Protein AF-A0A951K3F8-F1 (afdb_monomer_lite)

Structure (mmCIF, N/CA/C/O backbone):
data_AF-A0A951K3F8-F1
#
_entry.id   AF-A0A951K3F8-F1
#
loop_
_atom_site.group_PDB
_atom_site.id
_atom_site.type_symbol
_atom_site.label_atom_id
_atom_site.label_alt_id
_atom_site.label_comp_id
_atom_site.label_asym_id
_atom_site.label_entity_id
_atom_site.label_seq_id
_atom_site.pdbx_PDB_ins_code
_atom_site.Cartn_x
_atom_site.Cartn_y
_atom_site.Cartn_z
_atom_site.occupancy
_atom_site.B_iso_or_equiv
_atom_site.auth_seq_id
_atom_site.auth_comp_id
_atom_site.auth_asym_id
_atom_site.auth_atom_id
_atom_site.pdbx_PDB_model_num
ATOM 1 N N . PHE A 1 1 ? -8.305 10.414 6.715 1.00 58.44 1 PHE A N 1
ATOM 2 C CA . PHE A 1 1 ? -8.707 10.356 5.286 1.00 58.44 1 PHE A CA 1
ATOM 3 C C . PHE A 1 1 ? -10.212 10.097 5.209 1.00 58.44 1 PHE A C 1
ATOM 5 O O . PHE A 1 1 ? -10.737 9.534 6.159 1.00 58.44 1 PHE A O 1
ATOM 12 N N . ALA A 1 2 ? -10.918 10.540 4.158 1.00 76.44 2 ALA A N 1
ATOM 13 C CA . ALA A 1 2 ? -12.366 10.306 3.970 1.00 76.44 2 ALA A CA 1
ATOM 14 C C . ALA A 1 2 ? -13.267 10.632 5.191 1.00 76.44 2 ALA A C 1
ATOM 16 O O . ALA A 1 2 ? -14.211 9.911 5.492 1.00 76.44 2 ALA A O 1
ATOM 17 N N . GLY A 1 3 ? -12.959 11.701 5.936 1.00 71.38 3 GLY A N 1
ATOM 18 C CA . GLY A 1 3 ? -13.716 12.086 7.139 1.00 71.38 3 GLY A CA 1
ATOM 19 C C . GLY A 1 3 ? -13.425 11.254 8.398 1.00 71.38 3 GLY A C 1
ATOM 20 O O . GLY A 1 3 ? -13.946 11.572 9.463 1.00 71.38 3 GLY A O 1
ATOM 21 N N . LEU A 1 4 ? -12.560 10.237 8.314 1.00 74.75 4 LEU A N 1
ATOM 22 C CA . LEU A 1 4 ? -12.049 9.490 9.464 1.00 74.75 4 LEU A CA 1
ATOM 23 C C . LEU A 1 4 ? -10.802 10.177 10.043 1.00 74.75 4 LEU A C 1
ATOM 25 O O . LEU A 1 4 ? -9.874 10.549 9.309 1.00 74.75 4 LEU A O 1
ATOM 29 N N . SER A 1 5 ? -10.784 10.337 11.368 1.00 76.81 5 SER A N 1
ATOM 30 C CA . SER A 1 5 ? -9.701 10.960 12.134 1.00 76.81 5 SER A CA 1
ATOM 31 C C . SER A 1 5 ? -8.848 9.906 12.840 1.00 76.81 5 SER A C 1
ATOM 33 O O . SER A 1 5 ? -9.362 9.160 13.675 1.00 76.81 5 SER A O 1
ATOM 35 N N . GLY A 1 6 ? -7.546 9.884 12.550 1.00 82.12 6 GLY A N 1
ATOM 36 C CA . GLY A 1 6 ? -6.589 9.007 13.236 1.00 82.12 6 GLY A CA 1
ATOM 37 C C . GLY A 1 6 ? -6.691 7.525 12.865 1.00 82.12 6 GLY A C 1
ATOM 38 O O . GLY A 1 6 ? -6.177 6.692 13.600 1.00 82.12 6 GLY A O 1
ATOM 39 N N . GLU A 1 7 ? -7.361 7.195 11.758 1.00 90.69 7 GLU A N 1
ATOM 40 C CA . GLU A 1 7 ? -7.431 5.831 11.226 1.00 90.69 7 GLU A CA 1
ATOM 41 C C . GLU A 1 7 ? -6.543 5.706 9.988 1.00 90.69 7 GLU A C 1
ATOM 43 O O . GLU A 1 7 ? -6.486 6.610 9.146 1.00 90.69 7 GLU A O 1
ATOM 48 N N . VAL A 1 8 ? -5.853 4.574 9.919 1.00 91.06 8 VAL A N 1
ATOM 49 C CA . VAL A 1 8 ? -4.994 4.145 8.817 1.00 91.06 8 VAL A CA 1
ATOM 50 C C . VAL A 1 8 ? -5.756 3.079 8.029 1.00 91.06 8 VAL A C 1
ATOM 52 O O . VAL A 1 8 ? -6.614 2.398 8.593 1.00 91.06 8 VAL A O 1
ATOM 55 N N . ASP A 1 9 ? -5.479 2.938 6.731 1.00 92.06 9 ASP A N 1
ATOM 56 C CA . ASP A 1 9 ? -6.074 1.857 5.939 1.00 92.06 9 ASP A CA 1
ATOM 57 C C . ASP A 1 9 ? -5.810 0.500 6.624 1.00 92.06 9 ASP A C 1
ATOM 59 O O . ASP A 1 9 ? -4.650 0.201 6.917 1.00 92.06 9 ASP A O 1
ATOM 63 N N . PRO A 1 10 ? -6.847 -0.307 6.914 1.00 92.88 10 PRO A N 1
ATOM 64 C CA . PRO A 1 10 ? -6.711 -1.508 7.737 1.00 92.88 10 PRO A CA 1
ATOM 65 C C . PRO A 1 10 ? -5.933 -2.638 7.055 1.00 92.88 10 PRO A C 1
ATOM 67 O O . PRO A 1 10 ? -5.574 -3.605 7.724 1.00 92.88 10 PRO A O 1
ATOM 70 N N . LEU A 1 11 ? -5.709 -2.555 5.740 1.00 93.81 11 LEU A N 1
ATOM 71 C CA . LEU A 1 11 ? -5.074 -3.609 4.961 1.00 93.81 11 LEU A CA 1
ATOM 72 C C . LEU A 1 11 ? -3.674 -3.213 4.491 1.00 93.81 11 LEU A C 1
ATOM 74 O O . LEU A 1 11 ? -2.734 -3.982 4.678 1.00 93.81 11 LEU A O 1
ATOM 78 N N . THR A 1 12 ? -3.531 -2.045 3.863 1.00 94.94 12 THR A N 1
ATOM 79 C CA . THR A 1 12 ? -2.265 -1.628 3.234 1.00 94.94 12 THR A CA 1
ATOM 80 C C . THR A 1 12 ? -1.513 -0.561 4.010 1.00 94.94 12 THR A C 1
ATOM 82 O O . THR A 1 12 ? -0.363 -0.273 3.684 1.00 94.94 12 THR A O 1
ATOM 85 N N . GLY A 1 13 ? -2.160 0.089 4.974 1.00 92.69 13 GLY A N 1
ATOM 86 C CA . GLY A 1 13 ? -1.522 1.131 5.758 1.00 92.69 13 GLY A CA 1
ATOM 87 C C . GLY A 1 13 ? -0.716 0.557 6.920 1.00 92.69 13 GLY A C 1
ATOM 88 O O . GLY A 1 13 ? -1.083 -0.465 7.496 1.00 92.69 13 GLY A O 1
ATOM 89 N N . ASP A 1 14 ? 0.376 1.240 7.255 1.00 94.44 14 ASP A N 1
ATOM 90 C CA . ASP A 1 14 ? 1.254 0.850 8.354 1.00 94.44 14 ASP A CA 1
ATOM 91 C C . ASP A 1 14 ? 0.623 1.221 9.701 1.00 94.44 14 ASP A C 1
ATOM 93 O O . ASP A 1 14 ? 0.422 2.400 10.013 1.00 94.44 14 ASP A O 1
ATOM 97 N N . GLN A 1 15 ? 0.242 0.203 10.469 1.00 94.88 15 GLN A N 1
ATOM 98 C CA . GLN A 1 15 ? -0.378 0.381 11.775 1.00 94.88 15 GLN A CA 1
ATOM 99 C C . GLN A 1 15 ? 0.668 0.793 12.822 1.00 94.88 15 GLN A C 1
ATOM 101 O O . GLN A 1 15 ? 1.787 0.286 12.799 1.00 94.88 15 GLN A O 1
ATOM 106 N N . PRO A 1 16 ? 0.316 1.667 13.785 1.00 93.00 16 PRO A N 1
ATOM 107 C CA . PRO A 1 16 ? 1.204 1.975 14.903 1.00 93.00 16 PRO A CA 1
ATOM 108 C C . PRO A 1 16 ? 1.476 0.720 15.743 1.00 93.00 16 PRO A C 1
ATOM 110 O O . PRO A 1 16 ? 0.628 -0.168 15.819 1.00 93.00 16 PRO A O 1
ATOM 113 N N . ASP A 1 17 ? 2.598 0.687 16.467 1.00 91.81 17 ASP A N 1
ATOM 114 C CA . ASP A 1 17 ? 2.967 -0.448 17.336 1.00 91.81 17 ASP A CA 1
ATOM 115 C C . ASP A 1 17 ? 1.913 -0.760 18.416 1.00 91.81 17 ASP A C 1
ATOM 117 O O . ASP A 1 17 ? 1.776 -1.896 18.867 1.00 91.81 17 ASP A O 1
ATOM 121 N N . SER A 1 18 ? 1.129 0.244 18.822 1.00 92.12 18 SER A N 1
ATOM 122 C CA . SER A 1 18 ? -0.002 0.096 19.748 1.00 92.12 18 SER A CA 1
ATOM 123 C C . SER A 1 18 ? -1.257 -0.522 19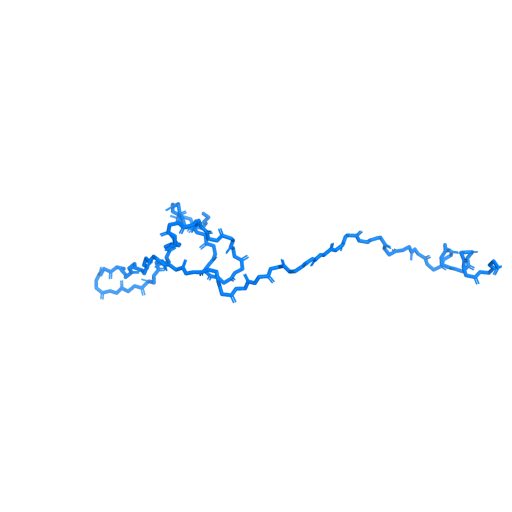.111 1.00 92.12 18 SER A C 1
ATOM 125 O O . SER A 1 18 ? -2.245 -0.774 19.806 1.00 92.12 18 SER A O 1
ATOM 127 N N . GLY A 1 19 ? -1.219 -0.779 17.804 1.00 93.75 19 GLY A N 1
ATOM 128 C CA . GLY A 1 19 ? -2.290 -1.328 16.990 1.00 93.75 19 GLY A CA 1
ATOM 129 C C . GLY A 1 19 ? -3.249 -0.275 16.428 1.00 93.75 19 GLY A C 1
ATOM 130 O O . GLY A 1 19 ? -3.587 0.731 17.056 1.00 93.75 19 GLY A O 1
ATOM 131 N N . GLY A 1 20 ? -3.723 -0.542 15.214 1.00 93.75 20 GLY A N 1
ATOM 132 C CA . GLY A 1 20 ? -4.617 0.310 14.441 1.00 93.75 20 GLY A CA 1
ATOM 133 C C . GLY A 1 20 ? -6.049 0.395 14.956 1.00 93.75 20 GLY A C 1
ATOM 134 O O . GLY A 1 20 ? -6.492 -0.400 15.790 1.00 93.75 20 GLY A O 1
ATOM 135 N N . THR A 1 21 ? -6.807 1.343 14.397 1.00 94.12 21 THR A N 1
ATOM 136 C CA . THR A 1 21 ? -8.262 1.431 14.573 1.00 94.12 21 THR A CA 1
ATOM 137 C C . THR A 1 21 ? -8.975 1.411 13.228 1.00 94.12 21 THR A C 1
ATOM 139 O O . THR A 1 21 ? -8.607 2.165 12.334 1.00 94.12 21 THR A O 1
ATOM 142 N N . PHE A 1 22 ? -10.023 0.593 13.125 1.00 92.88 22 PHE A N 1
ATOM 143 C CA . PHE A 1 22 ? -10.904 0.515 11.962 1.00 92.88 22 PHE A CA 1
ATOM 144 C C . PHE A 1 22 ? -12.362 0.696 12.381 1.00 92.88 22 PHE A C 1
ATOM 146 O O . PHE A 1 22 ? -12.871 -0.024 13.247 1.00 92.88 22 PHE A O 1
ATOM 153 N N . THR A 1 23 ? -13.040 1.663 11.769 1.00 92.81 23 THR A N 1
ATOM 154 C CA . THR A 1 23 ? -14.464 1.913 11.987 1.00 92.81 23 THR A CA 1
ATOM 155 C C . THR A 1 23 ? -15.321 1.249 10.907 1.00 92.81 23 THR A C 1
ATOM 157 O O . THR A 1 23 ? -15.324 1.656 9.750 1.00 92.81 23 THR A O 1
ATOM 160 N N . GLU A 1 24 ? -16.126 0.274 11.321 1.00 92.00 24 GLU A N 1
ATOM 161 C CA . GLU A 1 24 ? -17.160 -0.374 10.516 1.00 92.00 24 GLU A CA 1
ATOM 162 C C . GLU A 1 24 ? -18.481 0.424 10.625 1.00 92.00 24 GLU A C 1
ATOM 164 O O . GLU A 1 24 ? -18.988 0.632 11.741 1.00 92.00 24 GLU A O 1
ATOM 169 N N . PR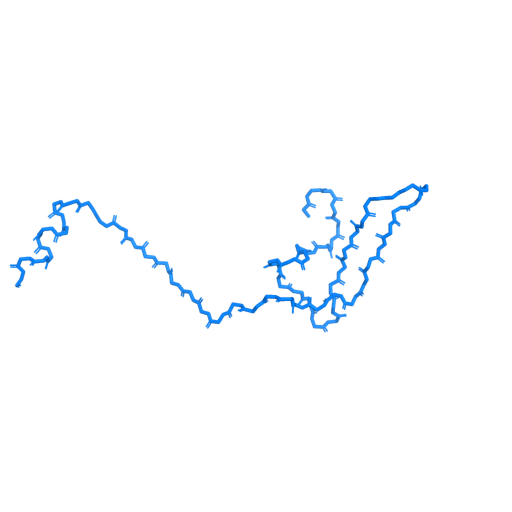O A 1 25 ? -19.063 0.890 9.501 1.00 90.69 25 PRO A N 1
ATOM 170 C CA . PRO A 1 25 ? -20.388 1.504 9.495 1.00 90.69 25 PRO A CA 1
ATOM 171 C C . PRO A 1 25 ? -21.455 0.526 10.004 1.00 90.69 25 PRO A C 1
ATOM 173 O O . PRO A 1 25 ? -21.587 -0.581 9.493 1.00 90.69 25 PRO A O 1
ATOM 176 N N . ALA A 1 26 ? -22.234 0.941 11.001 1.00 93.31 26 ALA A N 1
ATOM 177 C CA . ALA A 1 26 ? -23.300 0.139 11.595 1.00 93.31 26 ALA A CA 1
ATOM 178 C C . ALA A 1 26 ? -24.394 1.046 12.181 1.00 93.31 26 ALA A C 1
ATOM 180 O O . ALA A 1 26 ? -24.156 2.230 12.435 1.00 93.31 26 ALA A O 1
ATOM 181 N N . LEU A 1 27 ? -25.584 0.486 12.411 1.00 93.62 27 LEU A N 1
ATOM 182 C CA . LEU A 1 27 ? -26.719 1.165 13.043 1.00 93.62 27 LEU A CA 1
ATOM 183 C C . LEU A 1 27 ? -27.048 0.519 14.399 1.00 93.62 27 LEU A C 1
ATOM 185 O O . LEU A 1 27 ? -26.961 -0.704 14.514 1.00 93.62 27 LEU A O 1
ATOM 189 N N . PRO A 1 28 ? -27.450 1.302 15.421 1.00 93.62 28 PRO A N 1
ATOM 190 C CA . PRO A 1 28 ? -27.562 2.770 15.442 1.00 93.62 28 PRO A CA 1
ATOM 191 C C . PRO A 1 28 ? -26.220 3.489 15.665 1.00 93.62 28 PRO A C 1
ATOM 193 O O . PRO A 1 28 ? -26.128 4.701 15.491 1.00 93.62 28 PRO A O 1
ATOM 196 N N . VAL A 1 29 ? -25.182 2.753 16.066 1.00 92.62 29 VAL A N 1
ATOM 197 C CA . VAL A 1 29 ? -23.851 3.290 16.355 1.00 92.62 29 VAL A CA 1
ATOM 198 C C . VAL A 1 29 ? -22.814 2.469 15.598 1.00 92.62 29 VAL A C 1
ATOM 200 O O . VAL A 1 29 ? -22.874 1.242 15.575 1.00 92.62 29 VAL A O 1
ATOM 203 N N . ARG A 1 30 ? -21.841 3.165 15.007 1.00 91.94 30 ARG A N 1
ATOM 204 C CA . ARG A 1 30 ? -20.661 2.578 14.359 1.00 91.94 30 ARG A CA 1
ATOM 205 C C . ARG A 1 30 ? -19.895 1.636 15.291 1.00 91.94 30 ARG A C 1
ATOM 207 O O . ARG A 1 30 ? -19.769 1.907 16.487 1.00 91.94 30 ARG A O 1
ATOM 214 N N . ARG A 1 31 ? -19.299 0.581 14.737 1.00 92.75 31 ARG A N 1
ATOM 215 C CA . ARG A 1 31 ? -18.423 -0.330 15.484 1.00 92.75 31 ARG A CA 1
ATOM 216 C C . ARG A 1 31 ? -16.966 0.058 15.249 1.00 92.75 31 ARG A C 1
ATOM 218 O O . ARG A 1 31 ? -16.561 0.259 14.111 1.00 92.75 31 ARG A O 1
ATOM 225 N N . ARG A 1 32 ? -16.173 0.172 16.320 1.00 92.25 32 ARG A N 1
ATOM 226 C CA . ARG A 1 32 ? -14.728 0.436 16.224 1.00 92.25 32 ARG A CA 1
ATOM 227 C C . ARG A 1 32 ? -13.940 -0.783 16.671 1.00 92.25 32 ARG A C 1
ATOM 229 O O . ARG A 1 32 ? -14.044 -1.189 17.826 1.00 92.25 32 ARG A O 1
ATOM 236 N N . HIS A 1 33 ? -13.127 -1.302 15.768 1.00 93.19 33 HIS A N 1
ATOM 237 C CA . HIS A 1 33 ? -12.152 -2.355 16.017 1.00 93.19 33 HIS A CA 1
ATOM 238 C C . HIS A 1 33 ? -10.821 -1.694 16.380 1.00 93.19 33 HIS A C 1
ATOM 240 O O . HIS A 1 33 ? -10.408 -0.760 15.697 1.00 93.19 33 HIS A O 1
ATOM 246 N N . ARG A 1 34 ? -10.180 -2.118 17.472 1.00 94.12 34 ARG A N 1
ATOM 247 C CA . ARG A 1 34 ? -8.909 -1.558 17.972 1.00 94.12 34 ARG A CA 1
ATOM 248 C C . ARG A 1 34 ? -7.854 -2.651 18.061 1.00 94.12 34 ARG A C 1
ATOM 250 O O . ARG A 1 34 ? -8.210 -3.823 18.143 1.00 94.12 34 ARG A O 1
ATOM 257 N N . GLY A 1 35 ? -6.584 -2.258 18.119 1.00 95.19 35 GLY A N 1
ATOM 258 C CA . GLY A 1 35 ? -5.482 -3.211 18.228 1.00 95.19 35 GLY A CA 1
ATOM 259 C C . GLY A 1 35 ? -5.239 -3.966 16.923 1.00 95.19 35 GLY A C 1
ATOM 260 O O . GLY A 1 35 ? -4.769 -5.099 16.963 1.00 95.19 35 GLY A O 1
ATOM 261 N N . LEU A 1 36 ? -5.610 -3.380 15.776 1.00 95.06 36 LEU A N 1
ATOM 262 C CA . LEU A 1 36 ? -5.388 -4.019 14.482 1.00 95.06 36 LEU A CA 1
ATOM 263 C C . LEU A 1 36 ? -3.881 -4.164 14.233 1.00 95.06 36 LEU A C 1
ATOM 265 O O . LEU A 1 36 ? -3.178 -3.150 14.254 1.00 95.06 36 LEU A O 1
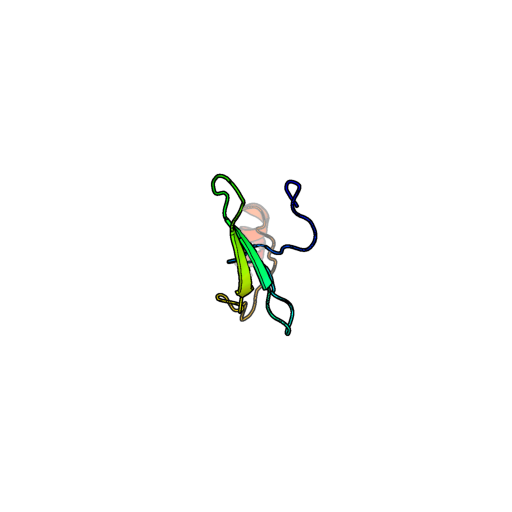ATOM 269 N N . PRO A 1 37 ? -3.379 -5.383 13.984 1.00 95.75 37 PRO A N 1
ATOM 270 C CA . PRO A 1 37 ? -2.003 -5.569 13.562 1.00 95.75 37 PRO A CA 1
ATOM 271 C C . PRO A 1 37 ? -1.841 -5.203 12.082 1.00 95.75 37 PRO A C 1
ATOM 273 O O . PRO A 1 37 ? -2.814 -5.084 11.335 1.00 95.75 37 PRO A O 1
ATOM 276 N N . ASN A 1 38 ? -0.591 -5.112 11.637 1.00 96.12 38 ASN A N 1
ATOM 277 C CA . ASN A 1 38 ? -0.274 -5.156 10.215 1.00 96.12 38 ASN A CA 1
ATOM 278 C C . ASN A 1 38 ? -0.569 -6.562 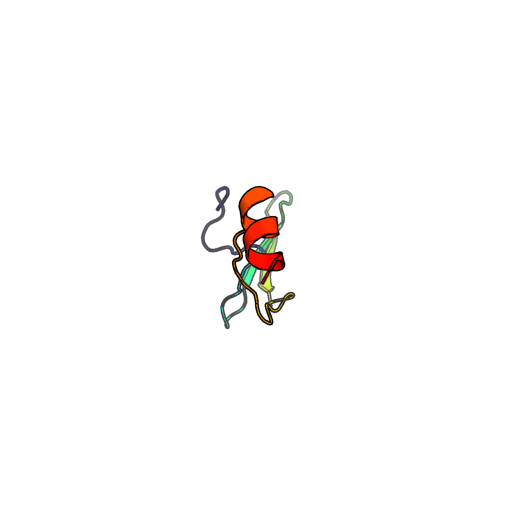9.663 1.00 96.12 38 ASN A C 1
ATOM 280 O O . ASN A 1 38 ? 0.042 -7.543 10.088 1.00 96.12 38 ASN A O 1
ATOM 284 N N . PHE A 1 39 ? -1.486 -6.666 8.697 1.00 96.00 39 PHE A N 1
ATOM 285 C CA . PHE A 1 39 ? -1.757 -7.920 7.977 1.00 96.00 39 PHE A CA 1
ATOM 286 C C . PHE A 1 39 ? -0.852 -8.112 6.753 1.00 96.00 39 PHE A C 1
ATOM 288 O O . PHE A 1 39 ? -0.717 -9.224 6.243 1.00 96.00 39 PHE A O 1
ATOM 295 N N . VAL A 1 40 ? -0.227 -7.031 6.282 1.00 95.62 40 VAL A N 1
ATOM 296 C CA . VAL A 1 40 ? 0.668 -7.005 5.124 1.00 95.62 40 VAL A CA 1
ATOM 297 C C . VAL A 1 40 ? 2.014 -6.429 5.555 1.00 95.62 40 VAL A C 1
ATOM 299 O O . VAL A 1 40 ? 2.074 -5.450 6.292 1.00 95.62 40 VAL A O 1
ATOM 302 N N . THR A 1 41 ? 3.109 -7.028 5.083 1.00 95.44 41 THR A N 1
ATOM 303 C CA . THR A 1 41 ? 4.471 -6.540 5.340 1.00 95.44 41 THR A CA 1
ATOM 304 C C . THR A 1 41 ? 5.187 -6.290 4.022 1.00 95.44 41 THR A C 1
ATOM 306 O O . THR A 1 41 ? 5.496 -7.231 3.285 1.00 95.44 41 THR A O 1
ATOM 309 N N . THR A 1 42 ? 5.500 -5.027 3.738 1.00 94.88 42 THR A N 1
ATOM 310 C CA . THR A 1 42 ? 6.365 -4.664 2.611 1.00 94.88 42 THR A CA 1
ATOM 311 C C . THR A 1 42 ? 7.778 -5.168 2.879 1.00 94.88 42 THR A C 1
ATOM 313 O O . THR A 1 42 ? 8.458 -4.684 3.777 1.00 94.88 42 THR A O 1
ATOM 316 N N . ARG A 1 43 ? 8.235 -6.147 2.091 1.00 97.00 43 ARG A N 1
ATOM 317 C CA . ARG A 1 43 ? 9.603 -6.691 2.200 1.00 97.00 43 ARG A CA 1
ATOM 318 C C . ARG A 1 43 ? 10.639 -5.919 1.381 1.00 97.00 43 ARG A C 1
ATOM 320 O O . ARG A 1 43 ? 11.833 -6.140 1.544 1.00 97.00 43 ARG A O 1
ATOM 327 N N . GLY A 1 44 ? 10.187 -5.042 0.491 1.00 96.88 44 GLY A N 1
ATOM 328 C CA . GLY A 1 44 ? 11.028 -4.243 -0.391 1.00 96.88 44 GLY A CA 1
ATOM 329 C C . GLY A 1 44 ? 10.237 -3.726 -1.588 1.00 96.88 44 GLY A C 1
ATOM 330 O O . GLY A 1 44 ? 9.108 -4.151 -1.832 1.00 96.88 44 GLY A O 1
ATOM 331 N N . GLY A 1 45 ? 10.841 -2.808 -2.334 1.00 96.31 45 GLY A N 1
ATOM 332 C CA . GLY A 1 45 ? 10.262 -2.217 -3.533 1.00 96.31 45 GLY A CA 1
ATOM 333 C C . GLY A 1 45 ? 11.281 -1.340 -4.250 1.00 96.31 45 GLY A C 1
ATOM 334 O O . GLY A 1 45 ? 12.303 -0.966 -3.675 1.00 96.31 45 GLY A O 1
ATOM 335 N N . GLY A 1 46 ? 11.008 -1.028 -5.512 1.00 97.31 46 GLY A N 1
ATOM 336 C CA . GLY A 1 46 ? 11.845 -0.148 -6.316 1.00 97.31 46 GLY A CA 1
ATOM 337 C C . GLY A 1 46 ? 10.995 0.702 -7.245 1.00 97.31 46 GLY A C 1
ATOM 338 O O . GLY A 1 46 ? 9.964 0.250 -7.746 1.00 97.31 46 GLY A O 1
ATOM 339 N N . TYR A 1 47 ? 11.443 1.931 -7.470 1.00 97.12 47 TYR A N 1
ATOM 340 C CA . TYR A 1 47 ? 10.871 2.815 -8.473 1.00 97.12 47 TYR A CA 1
ATOM 341 C C . TYR A 1 47 ? 11.748 2.761 -9.715 1.00 97.12 47 TYR A C 1
ATOM 343 O O . TYR A 1 47 ? 12.956 2.982 -9.640 1.00 97.12 47 TYR A O 1
ATOM 351 N N . PHE A 1 48 ? 11.136 2.462 -10.854 1.00 96.06 48 PHE A N 1
ATOM 352 C CA . PHE A 1 48 ? 11.839 2.296 -12.118 1.00 96.06 48 PHE A CA 1
ATOM 353 C C . PHE A 1 48 ? 11.254 3.231 -13.166 1.00 96.06 48 PHE A C 1
ATOM 355 O O . PHE A 1 48 ? 10.070 3.565 -13.141 1.00 96.06 48 PHE A O 1
ATOM 362 N N . PHE A 1 49 ? 12.099 3.621 -14.112 1.00 95.12 49 PHE A N 1
ATOM 363 C CA . PHE A 1 49 ? 11.681 4.319 -15.315 1.00 95.12 49 PHE A CA 1
ATOM 364 C C . PHE A 1 49 ? 11.581 3.320 -16.469 1.00 95.12 49 PHE A C 1
ATOM 366 O O . PHE A 1 49 ? 12.488 2.512 -16.661 1.00 95.12 49 PHE A O 1
ATOM 373 N N . LEU A 1 50 ? 10.500 3.393 -17.249 1.00 96.25 50 LEU A N 1
ATOM 374 C CA . LEU A 1 50 ? 10.353 2.628 -18.485 1.00 96.25 50 LEU A CA 1
ATOM 375 C C . LEU A 1 50 ? 10.713 3.525 -19.683 1.00 96.25 50 LEU A C 1
ATOM 377 O O . LEU A 1 50 ? 9.892 4.352 -20.088 1.00 96.25 50 LEU A O 1
ATOM 381 N N . PRO A 1 51 ? 11.927 3.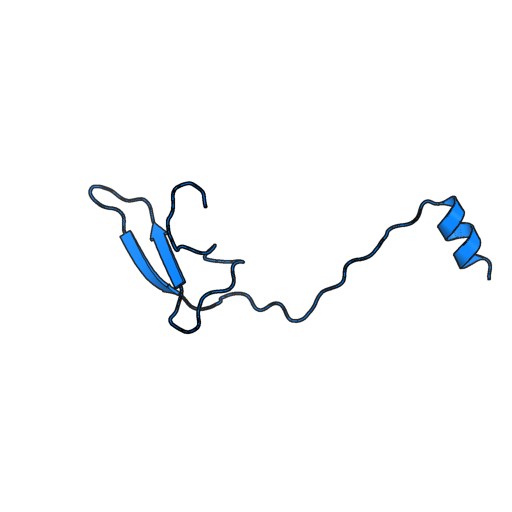403 -20.252 1.00 95.50 51 PRO A N 1
ATOM 382 C CA . PRO A 1 51 ? 12.343 4.235 -21.373 1.00 95.50 51 PRO A CA 1
ATOM 383 C C . PRO A 1 51 ? 11.604 3.878 -22.668 1.00 95.50 51 PRO A C 1
ATOM 385 O O . PRO A 1 51 ? 11.151 2.753 -22.876 1.00 95.50 51 PRO A O 1
ATOM 388 N N . GLY A 1 52 ? 11.526 4.847 -23.585 1.00 97.88 52 GLY A N 1
ATOM 389 C CA . GLY A 1 52 ? 10.939 4.637 -24.907 1.00 97.88 52 GLY A CA 1
ATOM 390 C C . GLY A 1 52 ? 11.748 3.671 -25.781 1.00 97.88 52 GLY A C 1
ATOM 391 O O . GLY A 1 52 ? 12.948 3.471 -25.586 1.00 97.88 52 GLY A O 1
ATOM 392 N N . LEU A 1 53 ? 11.106 3.126 -26.820 1.00 97.38 53 LEU A N 1
ATOM 393 C CA . LEU A 1 53 ? 11.682 2.081 -27.682 1.00 97.38 53 LEU A CA 1
ATOM 394 C C . LEU A 1 53 ? 13.041 2.449 -28.300 1.00 97.38 53 LEU A C 1
ATOM 396 O O . LEU A 1 53 ? 13.901 1.584 -28.436 1.00 97.38 53 LEU A O 1
ATOM 400 N N . ARG A 1 54 ? 13.259 3.721 -28.669 1.00 96.62 54 ARG A N 1
ATOM 401 C CA . ARG A 1 54 ? 14.550 4.182 -29.218 1.00 96.62 54 ARG A CA 1
ATOM 402 C C . ARG A 1 54 ? 15.687 4.051 -28.200 1.00 96.62 54 ARG A C 1
ATOM 404 O O . ARG A 1 54 ? 16.754 3.569 -28.556 1.00 96.62 54 ARG A O 1
ATOM 411 N N . ALA A 1 55 ? 15.441 4.440 -26.951 1.00 96.25 55 ALA A N 1
ATOM 412 C CA . ALA A 1 55 ? 16.425 4.341 -25.878 1.00 96.25 55 ALA A CA 1
ATOM 413 C C . ALA A 1 55 ? 16.698 2.876 -25.510 1.00 96.25 55 ALA A C 1
ATOM 415 O O . ALA A 1 55 ? 17.854 2.500 -25.371 1.00 96.25 55 ALA A O 1
ATOM 416 N N . LEU A 1 56 ? 15.663 2.027 -25.459 1.00 95.94 56 LEU A N 1
ATOM 417 C CA . LEU A 1 56 ? 15.838 0.585 -25.246 1.00 95.94 56 LEU A CA 1
ATOM 418 C C . LEU A 1 56 ? 16.714 -0.064 -26.324 1.00 95.94 56 LEU A C 1
ATOM 420 O O . LEU A 1 56 ? 17.608 -0.834 -25.992 1.00 95.94 56 LEU A O 1
ATOM 424 N N . ARG A 1 57 ? 16.490 0.265 -27.604 1.00 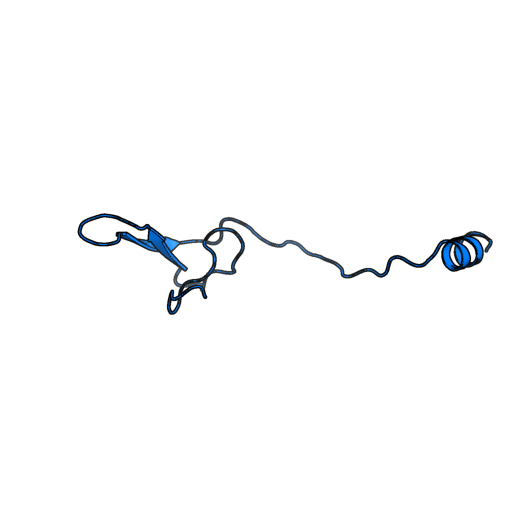95.62 57 ARG A N 1
ATOM 425 C CA . ARG A 1 57 ? 17.311 -0.256 -28.711 1.00 95.62 57 ARG A CA 1
ATOM 426 C C . ARG A 1 57 ? 18.769 0.177 -28.606 1.00 95.62 57 ARG A C 1
ATOM 428 O O . ARG A 1 57 ? 19.634 -0.644 -28.860 1.00 95.62 57 ARG A O 1
ATOM 435 N N . TRP A 1 58 ? 19.023 1.431 -28.230 1.00 95.69 58 TRP A N 1
ATOM 436 C CA . TRP A 1 58 ? 20.383 1.936 -28.039 1.00 95.69 58 TRP A CA 1
ATOM 437 C C . TRP A 1 58 ? 21.093 1.261 -26.854 1.00 95.69 58 TRP A C 1
ATOM 439 O O . TRP A 1 58 ? 22.235 0.842 -26.998 1.00 95.69 58 TRP A O 1
ATOM 449 N N . ILE A 1 59 ? 20.410 1.097 -25.711 1.00 94.25 59 ILE A N 1
ATOM 450 C CA . ILE A 1 59 ? 20.973 0.415 -24.529 1.00 94.25 59 ILE A CA 1
ATOM 451 C C . ILE A 1 59 ? 21.251 -1.064 -24.832 1.00 94.25 59 ILE A C 1
ATOM 453 O O . ILE A 1 59 ? 22.280 -1.591 -24.427 1.00 94.25 59 ILE A O 1
ATOM 457 N N . GLY A 1 60 ? 20.336 -1.741 -25.531 1.00 93.94 60 GLY A N 1
ATOM 458 C CA . GLY A 1 60 ? 20.439 -3.172 -25.827 1.00 93.94 60 GLY A CA 1
ATOM 459 C C . GLY A 1 60 ? 21.362 -3.534 -26.995 1.00 93.94 60 GLY A C 1
ATOM 460 O O . GLY A 1 60 ? 21.553 -4.720 -27.239 1.00 93.94 60 GLY A O 1
ATOM 461 N N . SER A 1 61 ? 21.895 -2.553 -27.732 1.00 84.69 61 SER A N 1
ATOM 462 C CA . SER A 1 61 ? 22.847 -2.767 -28.834 1.00 84.69 61 SER A CA 1
ATOM 463 C C . SER A 1 61 ? 24.316 -2.607 -28.421 1.00 84.69 61 SER A C 1
ATOM 465 O O . SER A 1 61 ? 25.160 -2.434 -29.300 1.00 84.69 61 SER A O 1
ATOM 467 N N . LEU A 1 62 ? 24.602 -2.586 -27.115 1.00 55.84 62 LEU A N 1
ATOM 468 C CA . LEU A 1 62 ? 25.966 -2.615 -26.579 1.00 55.84 62 LEU A CA 1
ATOM 469 C C . LEU A 1 62 ? 26.600 -4.003 -26.733 1.00 55.84 62 LEU A C 1
ATOM 471 O O . LEU A 1 62 ? 25.875 -5.002 -26.518 1.00 55.84 62 LEU A O 1
#

Sequence (62 aa):
FAGLSGEVDPLTGDQPDSGGTFTEPALPVRRRHRGLPNFVTTRGGGYFFLPGLRALRWIGSL

Secondary structure (DSSP, 8-state):
-TT-SS---TTTS---TT-EEEEE--SSS-EEEEEEPPS-------------HHHHHHHHT-

pLDDT: mean 91.57, std 8.29, range [55.84, 97.88]

Foldseek 3Di:
DVPDDQAADLAPGQAPPQFGWDWDDDPPDIDIDTRRHHPDDDPDDDDDDDDDPVVVVVVVVD

Radius of gyration: 21.01 Å; chains: 1; bounding box: 54×20×49 Å